Protein AF-A0A2M7A6M1-F1 (afdb_monomer_lite)

Structure (mmCIF, N/CA/C/O backbone):
data_AF-A0A2M7A6M1-F1
#
_entry.id   AF-A0A2M7A6M1-F1
#
loop_
_atom_site.group_PDB
_atom_site.id
_atom_site.type_symbol
_atom_site.label_atom_id
_atom_site.label_alt_id
_atom_site.label_comp_id
_atom_site.label_asym_id
_atom_site.label_entity_id
_atom_site.label_seq_id
_atom_site.pdbx_PDB_ins_code
_atom_site.Cartn_x
_atom_site.Cartn_y
_atom_site.Cartn_z
_atom_site.occupancy
_atom_site.B_iso_or_equiv
_atom_site.auth_seq_id
_atom_site.auth_comp_id
_atom_site.auth_asym_id
_atom_site.auth_atom_id
_atom_site.pdbx_PDB_model_num
ATOM 1 N N . MET A 1 1 ? -4.050 -12.500 10.729 1.00 49.84 1 MET A N 1
ATOM 2 C CA . MET A 1 1 ? -4.199 -11.806 9.437 1.00 49.84 1 MET A CA 1
ATOM 3 C C . MET A 1 1 ? -4.425 -10.357 9.786 1.00 49.84 1 MET A C 1
ATOM 5 O O . MET A 1 1 ? -5.387 -10.079 10.492 1.00 49.84 1 MET A O 1
ATOM 9 N N . ASP A 1 2 ? -3.481 -9.493 9.441 1.00 70.25 2 ASP A N 1
ATOM 10 C CA . ASP A 1 2 ? -3.427 -8.132 9.974 1.00 70.25 2 ASP A CA 1
ATOM 11 C C . ASP A 1 2 ? -4.261 -7.139 9.146 1.00 70.25 2 ASP A C 1
ATOM 13 O O . ASP A 1 2 ? -4.630 -6.072 9.638 1.00 70.25 2 ASP A O 1
ATOM 17 N N . GLU A 1 3 ? -4.631 -7.511 7.925 1.00 86.25 3 GLU A N 1
ATOM 18 C CA . GLU A 1 3 ? -5.393 -6.706 6.976 1.00 86.25 3 GLU A CA 1
ATOM 19 C C . GLU A 1 3 ? -6.426 -7.580 6.249 1.00 86.25 3 GLU A C 1
ATOM 21 O O . GLU A 1 3 ? -6.263 -8.797 6.132 1.00 86.25 3 GLU A O 1
ATOM 26 N N . VAL A 1 4 ? -7.491 -6.962 5.741 1.00 90.69 4 VAL A N 1
ATOM 27 C CA . VAL A 1 4 ? -8.482 -7.603 4.864 1.00 90.69 4 VAL A CA 1
ATOM 28 C C . VAL A 1 4 ? -8.581 -6.813 3.564 1.00 90.69 4 VAL A C 1
ATOM 30 O O . VAL A 1 4 ? -8.324 -5.613 3.554 1.00 90.69 4 VAL A O 1
ATOM 33 N N . SER A 1 5 ? -8.938 -7.481 2.467 1.00 88.06 5 SER A N 1
ATOM 34 C CA . SER A 1 5 ? -9.039 -6.823 1.161 1.00 88.06 5 SER A CA 1
ATOM 35 C C . SER A 1 5 ? -10.196 -5.828 1.119 1.00 88.06 5 SER A C 1
ATOM 37 O O . SER A 1 5 ? -11.328 -6.194 1.444 1.00 88.06 5 SER A O 1
ATOM 39 N N . GLY A 1 6 ? -9.928 -4.631 0.590 1.00 88.56 6 GLY A N 1
ATOM 40 C CA . GLY A 1 6 ? -10.932 -3.602 0.297 1.00 88.56 6 GLY A CA 1
ATOM 41 C C . GLY A 1 6 ? -12.058 -4.036 -0.649 1.00 88.56 6 GLY A C 1
ATOM 42 O O . GLY A 1 6 ? -13.114 -3.410 -0.660 1.00 88.56 6 GLY A O 1
ATOM 43 N N . ALA A 1 7 ? -11.885 -5.128 -1.403 1.00 90.12 7 ALA A N 1
ATOM 44 C CA . ALA A 1 7 ? -12.879 -5.607 -2.367 1.00 90.12 7 ALA A CA 1
ATOM 45 C C . ALA A 1 7 ? -14.218 -6.014 -1.722 1.00 90.12 7 ALA A C 1
ATOM 47 O O . ALA A 1 7 ? -15.259 -5.962 -2.375 1.00 90.12 7 ALA A O 1
ATOM 48 N N . ALA A 1 8 ? -14.200 -6.436 -0.453 1.00 92.25 8 ALA A N 1
ATOM 49 C CA . ALA A 1 8 ? -15.400 -6.785 0.299 1.00 92.25 8 ALA A CA 1
ATOM 50 C C . ALA A 1 8 ? -15.170 -6.569 1.800 1.00 92.25 8 ALA A C 1
ATOM 52 O O . ALA A 1 8 ? -14.722 -7.468 2.513 1.00 92.25 8 ALA A O 1
ATOM 53 N N . MET A 1 9 ? -15.500 -5.371 2.285 1.00 93.31 9 MET A N 1
ATOM 54 C CA . MET A 1 9 ? -15.388 -5.001 3.696 1.00 93.31 9 MET A CA 1
ATOM 55 C C . MET A 1 9 ? -16.718 -4.490 4.237 1.00 93.31 9 MET A C 1
ATOM 57 O O . MET A 1 9 ? -17.439 -3.755 3.566 1.00 93.31 9 MET A O 1
ATOM 61 N N . LEU A 1 10 ? -17.010 -4.842 5.488 1.00 94.25 10 LEU A N 1
ATOM 62 C CA . LEU A 1 10 ? -18.075 -4.228 6.270 1.00 94.25 10 LEU A CA 1
ATOM 63 C C . LEU A 1 10 ? -17.443 -3.505 7.456 1.00 94.25 10 LEU A C 1
ATOM 65 O O . LEU A 1 10 ? -16.684 -4.105 8.217 1.00 94.25 10 LEU A O 1
ATOM 69 N N . VAL A 1 11 ? -17.766 -2.224 7.616 1.00 94.88 11 VAL A N 1
ATOM 70 C CA . VAL A 1 11 ? -17.191 -1.363 8.655 1.00 94.88 11 VAL A CA 1
ATOM 71 C C . VAL A 1 11 ? -18.321 -0.719 9.452 1.00 94.88 11 VAL A C 1
ATOM 73 O O . VAL A 1 11 ? -19.314 -0.267 8.881 1.00 94.88 11 VAL A O 1
ATOM 76 N N . ARG A 1 12 ? -18.197 -0.703 10.785 1.00 96.00 12 ARG A N 1
ATOM 77 C CA . ARG A 1 12 ? -19.168 -0.032 11.665 1.00 96.00 12 ARG A CA 1
ATOM 78 C C . ARG A 1 12 ? -19.145 1.473 11.409 1.00 96.00 12 ARG A C 1
ATOM 80 O O . ARG A 1 12 ? -18.076 2.035 11.171 1.00 96.00 12 ARG A O 1
ATOM 87 N N . ARG A 1 13 ? -20.305 2.123 11.544 1.00 96.31 13 ARG A N 1
ATOM 88 C CA . ARG A 1 13 ? -20.437 3.579 11.396 1.00 96.31 13 ARG A CA 1
ATOM 89 C C . ARG A 1 13 ? -19.430 4.337 12.263 1.00 96.31 13 ARG A C 1
ATOM 91 O O . ARG A 1 13 ? -18.572 5.031 11.735 1.00 96.31 13 ARG A O 1
ATOM 98 N N . ASP A 1 14 ? -19.448 4.073 13.565 1.00 97.81 14 ASP A N 1
ATOM 99 C CA . ASP A 1 14 ? -18.563 4.737 14.527 1.00 97.81 14 ASP A CA 1
ATOM 100 C C . ASP A 1 14 ? -17.074 4.556 14.184 1.00 97.81 14 ASP A C 1
ATOM 102 O O . ASP A 1 14 ? -16.259 5.438 14.433 1.00 97.81 14 ASP A O 1
ATOM 106 N N . THR A 1 15 ? -16.704 3.414 13.588 1.00 96.88 15 THR A N 1
ATOM 107 C CA . THR A 1 15 ? -15.323 3.161 13.164 1.00 96.88 15 THR A CA 1
ATOM 108 C C . THR A 1 15 ? -14.927 4.077 12.009 1.00 96.88 15 THR A C 1
ATOM 110 O O . THR A 1 15 ? -13.841 4.652 12.057 1.00 96.88 15 THR A O 1
ATOM 113 N N . PHE A 1 16 ? -15.780 4.252 10.989 1.00 93.44 16 PHE A N 1
ATOM 114 C CA . PHE A 1 16 ? -15.462 5.174 9.892 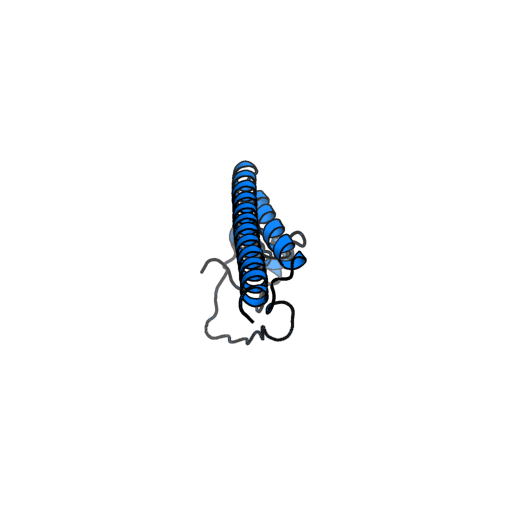1.00 93.44 16 PHE A CA 1
ATOM 115 C C . PHE A 1 16 ? -15.483 6.634 10.359 1.00 93.44 16 PHE A C 1
ATOM 117 O O . PHE A 1 16 ? -14.645 7.414 9.916 1.00 93.44 16 PHE A O 1
ATOM 124 N N . GLU A 1 17 ? -16.404 7.003 11.256 1.00 96.94 17 GLU A N 1
ATOM 125 C CA . GLU A 1 17 ? -16.512 8.372 11.781 1.00 96.94 17 GLU A CA 1
ATOM 126 C C . GLU A 1 17 ? -15.279 8.744 12.615 1.00 96.94 17 GLU A C 1
ATOM 128 O O . GLU A 1 17 ? -14.793 9.869 12.530 1.00 96.94 17 GLU A O 1
ATOM 133 N N . GLN A 1 18 ? -14.716 7.786 13.358 1.00 97.81 18 GLN A N 1
ATOM 134 C CA . GLN A 1 18 ? -13.500 7.994 14.142 1.00 97.81 18 GLN A CA 1
ATOM 135 C C . GLN A 1 18 ? -12.218 7.988 13.293 1.00 97.81 18 GLN A C 1
ATOM 137 O O . GLN A 1 18 ? -11.308 8.777 13.538 1.00 97.81 18 GLN A O 1
ATOM 142 N N . VAL A 1 19 ? -12.097 7.057 12.342 1.00 97.19 19 VAL A N 1
ATOM 143 C CA . VAL A 1 19 ? -10.837 6.799 11.617 1.00 97.19 19 VAL A CA 1
ATOM 144 C C . VAL A 1 19 ? -10.719 7.627 10.331 1.00 97.19 19 VAL A C 1
ATOM 146 O O . VAL A 1 19 ? -9.611 7.834 9.824 1.00 97.19 19 VAL A O 1
ATOM 149 N N . GLY A 1 20 ? -11.847 8.104 9.804 1.00 96.31 20 GLY A N 1
ATOM 150 C CA . GLY A 1 20 ? -11.952 8.752 8.502 1.00 96.31 20 GLY A CA 1
ATOM 151 C C . GLY A 1 20 ? -11.998 7.754 7.342 1.00 96.31 20 GLY A C 1
ATOM 152 O O . GLY A 1 20 ? -11.919 6.538 7.527 1.00 96.31 20 GLY A O 1
ATOM 153 N N . LEU A 1 21 ? -12.114 8.286 6.125 1.00 94.56 21 LEU A N 1
ATOM 154 C CA . LEU A 1 21 ? -12.194 7.513 4.882 1.00 94.56 21 LEU A CA 1
ATOM 155 C C . LEU A 1 21 ? -10.839 6.906 4.473 1.00 94.56 21 LEU A C 1
ATOM 157 O O . LEU A 1 21 ? -9.817 7.083 5.149 1.00 94.56 21 LEU A O 1
ATOM 161 N N . LEU A 1 22 ? -10.844 6.174 3.356 1.00 95.12 22 LEU A N 1
ATOM 162 C CA . LEU A 1 22 ? -9.634 5.766 2.641 1.00 95.12 22 LEU A CA 1
ATOM 163 C C . LEU A 1 22 ? -8.827 7.004 2.230 1.00 95.12 22 LEU A C 1
ATOM 165 O O . LEU A 1 22 ? -9.381 8.072 1.982 1.00 95.12 22 LEU A O 1
ATOM 169 N N . ASP A 1 23 ? -7.508 6.861 2.201 1.00 95.69 23 ASP A N 1
ATOM 170 C CA . ASP A 1 23 ? -6.604 7.949 1.841 1.00 95.69 23 ASP A CA 1
ATOM 171 C C . ASP A 1 23 ? -6.406 7.973 0.319 1.00 95.69 23 ASP A C 1
ATOM 173 O O . ASP A 1 23 ? -5.787 7.076 -0.251 1.00 95.69 23 ASP A O 1
ATOM 177 N N . GLU A 1 24 ? -6.936 9.012 -0.329 1.00 94.38 24 GLU A N 1
ATOM 178 C CA . GLU A 1 24 ? -6.893 9.215 -1.785 1.00 94.38 24 GLU A CA 1
ATOM 179 C C . GLU A 1 24 ? -5.469 9.426 -2.337 1.00 94.38 24 GLU A C 1
ATOM 181 O O . GLU A 1 24 ? -5.254 9.414 -3.550 1.00 94.38 24 GLU A O 1
ATOM 186 N N . GLY A 1 25 ? -4.466 9.595 -1.467 1.00 92.44 25 GLY A N 1
ATOM 187 C CA . GLY A 1 25 ? -3.056 9.589 -1.855 1.00 92.44 25 GLY A CA 1
ATOM 188 C C . GLY 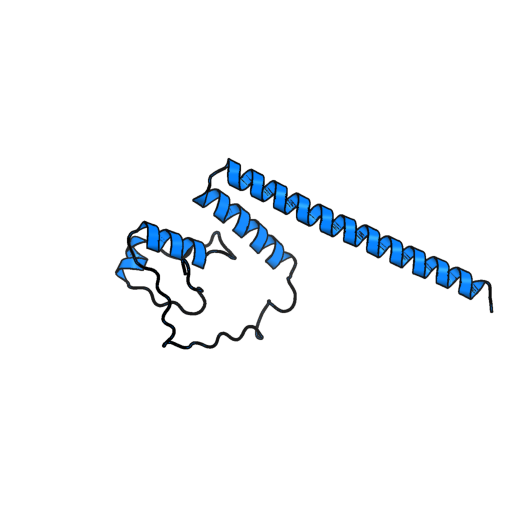A 1 25 ? -2.564 8.227 -2.363 1.00 92.44 25 GLY A C 1
ATOM 189 O O . GLY A 1 25 ? -1.496 8.159 -2.985 1.00 92.44 25 GLY A O 1
ATOM 190 N N . PHE A 1 26 ? -3.328 7.160 -2.117 1.00 93.00 26 PHE A N 1
ATOM 191 C CA . PHE A 1 26 ? -3.051 5.799 -2.556 1.00 93.00 26 PHE A CA 1
ATOM 192 C C . PHE A 1 26 ? -3.861 5.416 -3.796 1.00 93.00 26 PHE A C 1
ATOM 194 O O . PHE A 1 26 ? -5.058 5.657 -3.891 1.00 93.00 26 PHE A O 1
ATOM 201 N N . PHE A 1 27 ? -3.183 4.756 -4.733 1.00 88.19 27 PHE A N 1
ATOM 202 C CA . PHE A 1 27 ? -3.824 3.977 -5.799 1.00 88.19 27 PHE A CA 1
ATOM 203 C C . PHE A 1 27 ? -3.730 2.462 -5.528 1.00 88.19 27 PHE A C 1
ATOM 205 O O . PHE A 1 27 ? -4.447 1.667 -6.122 1.00 88.19 27 PHE A O 1
ATOM 212 N N . TYR A 1 28 ? -2.793 2.083 -4.659 1.00 87.56 28 TYR A N 1
ATOM 213 C CA . TYR A 1 28 ? -2.629 0.772 -4.040 1.00 87.56 28 TYR A CA 1
ATOM 214 C C . TYR A 1 28 ? -2.287 1.016 -2.565 1.00 87.56 28 TYR A C 1
ATOM 216 O O . TYR A 1 28 ? -1.719 2.062 -2.270 1.00 87.56 28 TYR A O 1
ATOM 224 N N . TRP A 1 29 ? -2.489 0.050 -1.665 1.00 93.75 29 TRP A N 1
ATOM 225 C CA . TRP A 1 29 ? -2.224 0.160 -0.212 1.00 93.75 29 TRP A CA 1
ATOM 226 C C . TRP A 1 29 ? -3.254 0.947 0.606 1.00 93.75 29 TRP A C 1
ATOM 228 O O . TRP A 1 29 ? -3.091 1.060 1.821 1.00 93.75 29 TRP A O 1
ATOM 238 N N . GLU A 1 30 ? -4.309 1.470 -0.009 1.00 94.81 30 GLU A N 1
ATOM 239 C CA . GLU A 1 30 ? -5.357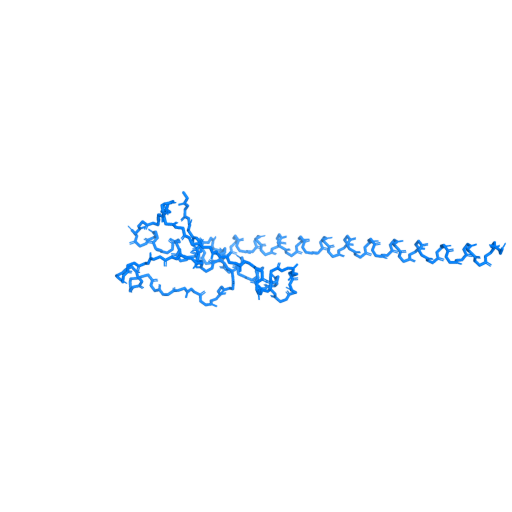 2.223 0.677 1.00 94.81 30 GLU A CA 1
ATOM 240 C C . GLU A 1 30 ? -6.069 1.386 1.748 1.00 94.81 30 GLU A C 1
ATOM 242 O O . GLU A 1 30 ? -6.300 1.867 2.857 1.00 94.81 30 GLU A O 1
ATOM 247 N N . ASP A 1 31 ? -6.354 0.115 1.457 1.00 94.19 31 ASP A N 1
ATOM 248 C CA . ASP A 1 31 ? -7.014 -0.816 2.372 1.00 94.19 31 ASP A CA 1
ATOM 249 C C . ASP A 1 31 ? -6.085 -1.266 3.510 1.00 94.19 31 ASP A C 1
ATOM 251 O O . ASP A 1 31 ? -6.509 -1.336 4.666 1.00 94.19 31 ASP A O 1
ATOM 255 N N . ILE A 1 32 ? -4.800 -1.476 3.215 1.00 94.94 32 ILE A N 1
ATOM 256 C CA . ILE A 1 32 ? -3.749 -1.759 4.203 1.00 94.94 32 ILE A CA 1
ATOM 257 C C . ILE A 1 32 ? -3.560 -0.565 5.152 1.00 94.94 32 ILE A C 1
ATOM 259 O O . ILE A 1 32 ? -3.557 -0.740 6.375 1.00 94.94 32 ILE A O 1
ATOM 263 N N . ASP A 1 33 ? -3.437 0.655 4.615 1.00 96.44 33 ASP A N 1
ATOM 264 C CA . ASP A 1 33 ? -3.368 1.893 5.402 1.00 96.44 33 ASP A CA 1
ATOM 265 C C . ASP A 1 33 ? -4.590 2.038 6.309 1.00 96.44 33 ASP A C 1
ATOM 267 O O . ASP A 1 33 ? -4.455 2.340 7.499 1.00 96.44 33 ASP A O 1
ATOM 271 N N . TRP A 1 34 ? -5.779 1.783 5.767 1.00 95.88 34 TRP A N 1
ATOM 272 C CA . TRP A 1 34 ? -7.017 1.928 6.516 1.00 95.88 34 TRP A CA 1
ATOM 273 C C . TRP A 1 34 ? -7.146 0.880 7.616 1.00 95.88 34 TRP A C 1
ATOM 275 O O . TRP A 1 34 ? -7.408 1.243 8.760 1.00 95.88 34 TRP A O 1
ATOM 285 N N . CYS A 1 35 ? -6.843 -0.393 7.335 1.00 96.00 35 CYS A N 1
ATOM 286 C CA . CYS A 1 35 ? -6.785 -1.444 8.353 1.00 96.00 35 CYS A CA 1
ATOM 287 C C . CYS A 1 35 ? -5.792 -1.090 9.469 1.00 96.00 35 CYS A C 1
ATOM 289 O O . CYS A 1 35 ? -6.088 -1.284 10.650 1.00 96.00 35 CYS A O 1
ATOM 291 N N . LYS A 1 36 ? -4.628 -0.525 9.126 1.00 96.12 36 LYS A N 1
ATOM 292 C CA . LYS A 1 36 ? -3.645 -0.061 10.112 1.00 96.12 36 LYS A CA 1
ATOM 293 C C . LYS A 1 36 ? -4.191 1.074 10.980 1.00 96.12 36 LYS A C 1
ATOM 295 O O . LYS A 1 36 ? -4.044 1.005 12.200 1.00 96.12 36 LYS A O 1
ATOM 300 N N . ARG A 1 37 ? -4.853 2.075 10.389 1.00 96.62 37 ARG A N 1
ATOM 301 C CA . ARG A 1 37 ? -5.488 3.174 11.140 1.00 96.62 37 ARG A CA 1
ATOM 302 C C . ARG A 1 37 ? -6.644 2.694 12.023 1.00 96.62 37 ARG A C 1
ATOM 304 O O . ARG A 1 37 ? -6.726 3.107 13.175 1.00 96.62 37 ARG A O 1
ATOM 311 N N . ILE A 1 38 ? -7.479 1.777 11.531 1.00 96.94 38 ILE A N 1
ATOM 312 C CA . ILE A 1 38 ? -8.572 1.149 12.290 1.00 96.94 38 ILE A CA 1
ATOM 313 C C . ILE A 1 38 ? -8.022 0.447 13.538 1.00 96.94 38 ILE A C 1
ATOM 315 O O . ILE A 1 38 ? -8.507 0.685 14.644 1.00 96.94 38 ILE A O 1
ATOM 319 N N . LYS A 1 39 ? -6.960 -0.354 13.381 1.00 95.75 39 LYS A N 1
ATOM 320 C CA . LYS A 1 39 ? -6.280 -1.016 14.507 1.00 95.75 39 LYS A CA 1
ATOM 321 C C . LYS A 1 39 ? -5.665 -0.017 15.484 1.00 95.75 39 LYS A C 1
ATOM 323 O O . LYS A 1 39 ? -5.809 -0.182 16.692 1.00 95.75 39 LYS A O 1
ATOM 328 N N . ALA A 1 40 ? -5.010 1.030 14.980 1.00 96.12 40 ALA A N 1
ATOM 329 C CA . ALA A 1 40 ? -4.413 2.073 15.815 1.00 96.12 40 ALA A CA 1
ATOM 330 C C . ALA A 1 40 ? -5.457 2.836 16.653 1.00 96.12 40 ALA A C 1
ATOM 332 O O . ALA A 1 40 ? -5.145 3.291 17.748 1.00 96.12 40 ALA A O 1
ATOM 333 N N . ALA A 1 41 ? -6.702 2.921 16.174 1.00 97.06 41 ALA A N 1
ATOM 334 C CA . ALA A 1 41 ? -7.836 3.484 16.905 1.00 97.06 41 ALA A CA 1
ATOM 335 C C . ALA A 1 41 ? -8.486 2.508 17.914 1.00 97.06 41 ALA A C 1
ATOM 337 O O . ALA A 1 41 ? -9.492 2.851 18.532 1.00 97.06 41 ALA A O 1
ATOM 338 N N . GLY A 1 42 ? -7.931 1.301 18.093 1.00 97.00 42 GLY A N 1
ATOM 339 C CA . GLY A 1 42 ? -8.395 0.303 19.063 1.00 97.00 42 GLY A CA 1
ATOM 340 C C . GLY A 1 42 ? -9.449 -0.676 18.535 1.00 97.00 42 GLY A C 1
ATOM 341 O O . GLY A 1 42 ? -9.914 -1.540 19.282 1.00 97.00 42 GLY A O 1
ATOM 342 N N . TRP A 1 43 ? -9.823 -0.588 17.256 1.00 96.75 43 TRP A N 1
ATOM 343 C CA . TRP A 1 43 ? -10.777 -1.511 16.641 1.00 96.75 43 TRP A CA 1
ATOM 344 C C . TRP A 1 43 ? -10.105 -2.801 16.171 1.00 96.75 43 TRP A C 1
ATOM 346 O O . TRP A 1 43 ? -8.924 -2.841 15.827 1.00 96.75 43 TRP A O 1
ATOM 356 N N . LYS A 1 44 ? -10.891 -3.877 16.098 1.00 95.31 44 LYS A N 1
ATOM 357 C CA . LYS A 1 44 ? -10.439 -5.158 15.548 1.00 95.31 44 LYS A CA 1
ATOM 358 C C . LYS A 1 44 ? -10.734 -5.228 14.053 1.00 95.31 44 LYS A C 1
ATOM 360 O O . LYS A 1 44 ? -11.840 -4.912 13.625 1.00 95.31 44 LYS A O 1
ATOM 365 N N . VAL A 1 45 ? -9.767 -5.727 13.290 1.00 95.31 45 VAL A N 1
ATOM 366 C CA . VAL A 1 45 ? -9.941 -6.137 11.891 1.00 95.31 45 VAL A CA 1
ATOM 367 C C . VAL A 1 45 ? -9.985 -7.662 11.869 1.00 95.31 45 VAL A C 1
ATOM 369 O O . VAL A 1 45 ? -9.084 -8.309 12.401 1.00 95.31 45 VAL A O 1
ATOM 372 N N . VAL A 1 46 ? -11.054 -8.242 11.321 1.00 94.44 46 VAL A N 1
ATOM 373 C CA . VAL A 1 46 ? -11.291 -9.694 11.353 1.00 94.44 46 VAL A CA 1
ATOM 374 C C . VAL A 1 46 ? -11.684 -10.226 9.981 1.00 94.44 46 VAL A C 1
ATOM 376 O O . VAL A 1 46 ? -12.448 -9.599 9.252 1.00 94.44 46 VAL A O 1
ATOM 379 N N . TYR A 1 47 ? -11.187 -11.417 9.653 1.00 93.31 47 TYR A N 1
ATOM 380 C CA . TYR A 1 47 ? -11.593 -12.169 8.471 1.00 93.31 47 TYR A CA 1
ATOM 381 C C . TYR A 1 47 ? -12.726 -13.139 8.829 1.00 93.31 47 TYR A C 1
ATOM 383 O O . TYR A 1 47 ? -12.601 -13.909 9.784 1.00 93.31 47 TYR A O 1
ATOM 391 N N . LEU A 1 48 ? -13.824 -13.116 8.066 1.00 93.44 48 LEU A N 1
ATOM 392 C CA . LEU A 1 48 ? -14.984 -13.982 8.283 1.00 93.44 48 LEU A CA 1
ATOM 393 C C . LEU A 1 48 ? -15.070 -15.065 7.189 1.00 93.44 48 LEU A C 1
ATOM 395 O O . LEU A 1 48 ? -15.695 -14.828 6.158 1.00 93.44 48 LEU A O 1
ATOM 399 N N . PRO A 1 49 ? -14.533 -16.282 7.408 1.00 91.75 49 PRO A N 1
ATOM 400 C CA . PRO A 1 49 ? -14.462 -17.325 6.372 1.00 91.75 49 PRO A CA 1
ATOM 401 C C . PRO A 1 49 ? -15.831 -17.861 5.923 1.00 91.75 49 PRO A C 1
ATOM 403 O O . PRO A 1 49 ? -15.946 -18.504 4.881 1.00 91.75 49 PRO A O 1
ATOM 406 N N . ARG A 1 50 ? -16.883 -17.631 6.721 1.00 95.31 50 ARG A N 1
ATOM 407 C CA . ARG A 1 50 ? -18.258 -18.052 6.406 1.00 95.31 50 ARG A CA 1
ATOM 408 C C . ARG A 1 50 ? -18.936 -17.136 5.385 1.00 95.31 50 ARG A C 1
ATOM 410 O O . ARG A 1 50 ? -19.861 -17.585 4.716 1.00 95.31 50 ARG A O 1
ATOM 417 N N . ALA A 1 51 ? -18.495 -15.884 5.270 1.00 93.06 51 ALA A N 1
ATOM 418 C CA . ALA A 1 51 ? -18.984 -14.954 4.262 1.00 93.06 51 ALA A CA 1
ATOM 419 C C . ALA A 1 51 ? -18.156 -15.127 2.983 1.00 93.06 51 ALA A C 1
ATOM 421 O O . ALA A 1 51 ? -16.929 -15.058 3.017 1.00 93.06 51 ALA A O 1
ATOM 422 N N . LYS A 1 52 ? -18.827 -15.373 1.856 1.00 92.88 52 LYS A N 1
ATOM 423 C CA . LYS A 1 52 ? -18.177 -15.584 0.559 1.00 92.88 52 LYS A CA 1
ATOM 424 C C . LYS A 1 52 ? -18.623 -14.504 -0.415 1.00 92.88 52 LYS A C 1
ATOM 426 O O . LYS A 1 52 ? -19.816 -14.337 -0.641 1.00 92.88 52 LYS A O 1
ATOM 431 N N . VAL A 1 53 ? -17.653 -13.812 -0.999 1.00 92.12 53 VAL A N 1
ATOM 432 C CA . VAL A 1 53 ? -17.846 -12.834 -2.073 1.00 92.12 53 VAL A CA 1
ATOM 433 C C . VAL A 1 53 ? -16.898 -13.210 -3.204 1.00 92.12 53 VAL A C 1
ATOM 435 O O . VAL A 1 53 ? -15.737 -13.531 -2.953 1.00 92.12 53 VAL A O 1
ATOM 438 N N . VAL A 1 54 ? -17.395 -13.211 -4.440 1.00 90.94 54 VAL A N 1
ATOM 439 C CA . VAL A 1 54 ? -16.584 -13.494 -5.630 1.00 90.94 54 VAL A CA 1
ATOM 440 C C . VAL A 1 54 ? -16.197 -12.169 -6.275 1.00 90.94 54 VAL A C 1
ATOM 442 O O . VAL A 1 54 ? -17.058 -11.426 -6.736 1.00 90.94 54 VAL A O 1
ATOM 445 N N . HIS A 1 55 ? -14.897 -11.882 -6.309 1.00 86.25 55 HIS A N 1
ATOM 446 C CA . HIS A 1 55 ? -14.345 -10.735 -7.023 1.00 86.25 55 HIS A CA 1
ATOM 447 C C . HIS A 1 55 ? -13.801 -11.197 -8.381 1.00 86.25 55 HIS A C 1
ATOM 449 O O . HIS A 1 55 ? -12.846 -11.970 -8.458 1.00 86.25 55 HIS A O 1
ATOM 455 N N . HIS A 1 56 ? -14.428 -10.750 -9.470 1.00 83.50 56 HIS A N 1
ATOM 456 C CA . HIS A 1 56 ? -14.005 -11.098 -10.825 1.00 83.50 56 HIS A CA 1
ATOM 457 C C . HIS A 1 56 ? -12.874 -10.177 -11.297 1.00 83.50 56 HIS A C 1
ATOM 459 O O . HIS A 1 56 ? -13.106 -9.034 -11.674 1.00 83.50 56 HIS A O 1
ATOM 465 N N . HIS A 1 57 ? -11.651 -10.703 -11.363 1.00 68.62 57 HIS A N 1
ATOM 466 C CA . HIS A 1 57 ? -10.475 -9.954 -11.826 1.00 68.62 57 HIS A CA 1
ATOM 467 C C . HIS A 1 57 ? -10.421 -9.715 -13.351 1.00 68.62 57 HIS A C 1
ATOM 469 O O . HIS A 1 57 ? -9.560 -8.973 -13.818 1.00 68.62 57 HIS A O 1
ATOM 475 N N . PHE A 1 58 ? -11.319 -10.333 -14.129 1.00 53.16 58 PHE A N 1
ATOM 476 C CA . PHE A 1 58 ? -11.239 -10.424 -15.596 1.00 53.16 58 PHE A CA 1
ATOM 477 C C . PHE A 1 58 ? -11.849 -9.236 -16.367 1.00 53.16 58 PHE A C 1
ATOM 479 O O . PHE A 1 58 ? -11.768 -9.207 -17.590 1.00 53.16 58 PHE A O 1
ATOM 486 N N . GLY A 1 59 ? -12.445 -8.253 -15.682 1.00 53.12 59 GLY A N 1
ATOM 487 C CA . GLY A 1 59 ? -13.168 -7.145 -16.325 1.00 53.12 59 GLY A CA 1
ATOM 488 C C . GLY A 1 59 ? -12.388 -5.839 -16.524 1.00 53.12 59 GLY A C 1
ATOM 489 O O . GLY A 1 59 ? -12.873 -4.957 -17.226 1.00 53.12 59 GLY A O 1
ATOM 490 N N . GLY A 1 60 ? -11.197 -5.671 -15.938 1.00 58.31 60 GLY A N 1
ATOM 491 C CA . GLY A 1 60 ? -10.492 -4.390 -16.034 1.00 58.31 60 GLY A CA 1
ATOM 492 C C . GLY A 1 60 ? -9.076 -4.380 -15.459 1.00 58.31 60 GLY A C 1
ATOM 493 O O . GLY A 1 60 ? -8.856 -4.665 -14.290 1.00 58.31 60 GLY A O 1
ATOM 494 N N . SER A 1 61 ? -8.119 -3.972 -16.296 1.00 55.81 61 SER A N 1
ATOM 495 C CA . SER A 1 61 ? -6.783 -3.455 -15.941 1.00 55.81 61 SER A CA 1
ATOM 496 C C . SER A 1 61 ? -5.708 -4.393 -15.352 1.00 55.81 61 SER A C 1
ATOM 498 O O . SER A 1 61 ? -4.595 -3.915 -15.136 1.00 55.81 61 SER A O 1
ATOM 500 N N . SER A 1 62 ? -5.958 -5.682 -15.114 1.00 55.00 62 SER A N 1
ATOM 501 C CA . SER A 1 62 ? -5.000 -6.581 -14.428 1.00 55.00 62 SER A CA 1
ATOM 502 C C . SER A 1 62 ? -4.174 -7.504 -15.343 1.00 55.00 62 SER A C 1
ATOM 504 O O . SER A 1 62 ? -3.151 -8.021 -14.903 1.00 55.00 62 SER A O 1
ATOM 506 N N . GLY A 1 63 ? -4.585 -7.714 -16.601 1.00 53.53 63 GLY A N 1
ATOM 507 C CA . GLY A 1 63 ? -3.909 -8.647 -17.523 1.00 53.53 63 GLY A CA 1
ATOM 508 C C . GLY A 1 63 ? -2.562 -8.149 -18.061 1.00 53.53 63 GLY A C 1
ATOM 509 O O . GLY A 1 63 ? -1.666 -8.945 -18.319 1.00 53.53 63 GLY A O 1
ATOM 510 N N . GLU A 1 64 ? -2.396 -6.830 -18.158 1.00 58.78 64 GLU A N 1
ATOM 511 C CA . GLU A 1 64 ? -1.123 -6.172 -18.449 1.00 58.78 64 GLU A CA 1
ATOM 512 C C . GLU A 1 64 ? -0.908 -5.062 -17.426 1.00 58.78 64 GLU A C 1
ATOM 514 O O . GLU A 1 64 ? -1.753 -4.176 -17.262 1.00 58.78 64 GLU A O 1
ATOM 519 N N . VAL A 1 65 ? 0.242 -5.083 -16.749 1.00 63.84 65 VAL A N 1
ATOM 520 C CA . VAL A 1 65 ? 0.652 -3.966 -15.900 1.00 63.84 65 VAL A CA 1
ATOM 521 C C . VAL A 1 65 ? 0.930 -2.773 -16.811 1.00 63.84 65 VAL A C 1
ATOM 523 O O . VAL A 1 65 ? 1.998 -2.652 -17.410 1.00 63.84 65 VAL A O 1
ATOM 526 N N . ARG A 1 66 ? -0.049 -1.876 -16.930 1.00 78.81 66 ARG A N 1
ATOM 527 C CA . ARG A 1 66 ? 0.120 -0.631 -17.679 1.00 78.81 66 ARG A CA 1
ATOM 528 C C . ARG A 1 66 ? 1.196 0.224 -16.999 1.00 78.81 66 ARG A C 1
ATOM 530 O O . ARG A 1 66 ? 1.209 0.293 -15.766 1.00 78.81 66 ARG A O 1
ATOM 537 N N . PRO A 1 67 ? 2.046 0.945 -17.753 1.00 83.44 67 PRO A N 1
ATOM 538 C CA . PRO A 1 67 ? 3.102 1.778 -17.175 1.00 83.44 67 PRO A CA 1
ATOM 539 C C . PRO A 1 67 ? 2.596 2.747 -16.097 1.00 83.44 67 PRO A C 1
ATOM 541 O O . PRO A 1 67 ? 3.225 2.902 -15.055 1.00 83.44 67 PRO A O 1
ATOM 544 N N . LEU A 1 68 ? 1.418 3.345 -16.300 1.00 85.44 68 LEU A N 1
ATOM 545 C CA . LEU A 1 68 ? 0.802 4.249 -15.324 1.00 85.44 68 LEU A CA 1
ATOM 546 C C . LEU A 1 68 ? 0.408 3.535 -14.026 1.00 85.44 68 LEU A C 1
ATOM 548 O O . LEU A 1 68 ? 0.657 4.054 -12.942 1.00 85.44 68 LEU A O 1
ATOM 552 N N . THR A 1 69 ? -0.152 2.331 -14.128 1.00 86.50 69 THR A N 1
ATOM 553 C CA . THR A 1 69 ? -0.532 1.500 -12.982 1.00 86.50 69 THR A CA 1
ATOM 554 C C . THR A 1 69 ? 0.696 1.042 -12.192 1.00 86.50 69 THR A C 1
ATOM 556 O O . THR A 1 69 ? 0.680 1.062 -10.962 1.00 86.50 69 THR A O 1
ATOM 559 N N . HIS A 1 70 ? 1.788 0.699 -12.886 1.00 89.50 70 HIS A N 1
ATOM 560 C CA . HIS A 1 70 ? 3.078 0.390 -12.257 1.00 89.50 70 HIS A CA 1
ATOM 561 C C . HIS A 1 70 ? 3.618 1.584 -11.471 1.00 89.50 70 HIS A C 1
ATOM 563 O O . HIS A 1 70 ? 3.914 1.475 -10.283 1.00 89.50 70 HIS A O 1
ATOM 569 N N . LEU A 1 71 ? 3.684 2.757 -12.108 1.00 91.19 71 LEU A N 1
ATOM 570 C CA . LEU A 1 71 ? 4.152 3.987 -11.466 1.00 91.19 71 LEU A CA 1
ATOM 571 C C . LEU A 1 71 ? 3.279 4.372 -10.266 1.00 91.19 71 LEU A C 1
ATOM 573 O O . LEU A 1 71 ? 3.806 4.774 -9.228 1.00 91.19 71 LEU A O 1
ATOM 577 N N . ALA A 1 72 ? 1.960 4.208 -10.376 1.00 91.75 72 ALA A N 1
ATOM 578 C CA . ALA A 1 72 ? 1.028 4.440 -9.280 1.00 91.75 72 ALA A CA 1
ATOM 579 C C . ALA A 1 72 ? 1.278 3.484 -8.098 1.00 91.75 72 ALA A C 1
ATOM 581 O O . ALA A 1 72 ? 1.258 3.921 -6.945 1.00 91.75 72 ALA A O 1
ATOM 582 N N . SER A 1 73 ? 1.597 2.212 -8.364 1.00 91.81 73 SER A N 1
ATOM 583 C CA . SER A 1 73 ? 1.982 1.228 -7.340 1.00 91.81 73 SER A CA 1
ATOM 584 C C . SER A 1 73 ? 3.303 1.579 -6.650 1.00 91.81 73 SER A C 1
ATOM 586 O O . SER A 1 73 ? 3.390 1.561 -5.418 1.00 91.81 73 SER A O 1
ATOM 588 N N . LEU A 1 74 ? 4.321 1.995 -7.412 1.00 94.50 74 LEU A N 1
ATOM 589 C CA . LEU A 1 74 ? 5.599 2.454 -6.857 1.00 94.50 74 LEU A CA 1
ATOM 590 C C . LEU A 1 74 ? 5.421 3.705 -5.986 1.00 94.50 74 LEU A C 1
ATOM 592 O O . LEU A 1 74 ? 5.962 3.775 -4.878 1.00 94.50 74 LEU A O 1
ATOM 596 N N . ARG A 1 75 ? 4.632 4.681 -6.458 1.00 95.25 75 ARG A N 1
ATOM 597 C CA . ARG A 1 75 ? 4.307 5.901 -5.705 1.00 95.25 75 ARG A CA 1
ATOM 598 C C . ARG A 1 75 ? 3.579 5.569 -4.408 1.00 95.25 75 ARG A C 1
ATOM 600 O O . ARG A 1 75 ? 3.979 6.062 -3.356 1.00 95.25 75 ARG A O 1
ATOM 607 N N . SER A 1 76 ? 2.559 4.723 -4.489 1.00 95.81 76 SER A N 1
ATOM 608 C CA . SER A 1 76 ? 1.781 4.276 -3.335 1.00 95.81 76 SER A CA 1
ATOM 609 C C . SER A 1 76 ? 2.658 3.569 -2.302 1.00 95.81 76 SER A C 1
ATOM 611 O O . SER A 1 76 ? 2.619 3.904 -1.123 1.00 95.81 76 SER A O 1
ATOM 613 N N . THR A 1 77 ? 3.550 2.682 -2.752 1.00 96.00 77 THR A N 1
ATOM 614 C CA . THR A 1 77 ? 4.523 2.010 -1.880 1.00 96.00 77 THR A CA 1
ATOM 615 C C . THR A 1 77 ? 5.414 3.030 -1.163 1.00 96.00 77 THR A C 1
ATOM 617 O O . THR A 1 77 ? 5.513 3.018 0.062 1.00 96.00 77 THR A O 1
ATOM 620 N N . HIS A 1 78 ? 6.023 3.975 -1.889 1.00 97.06 78 HIS A N 1
ATOM 621 C CA . HIS A 1 78 ? 6.844 5.022 -1.266 1.00 97.06 78 HIS A CA 1
ATOM 622 C C . HIS A 1 78 ? 6.054 5.866 -0.255 1.00 97.06 78 HIS A C 1
ATOM 624 O O . HIS A 1 78 ? 6.563 6.171 0.826 1.00 97.06 78 HIS A O 1
ATOM 630 N N . TYR A 1 79 ? 4.821 6.244 -0.604 1.00 97.56 79 TYR A N 1
ATOM 631 C CA . TYR A 1 79 ? 3.950 7.045 0.248 1.00 97.56 79 TYR A CA 1
ATOM 632 C C . TYR A 1 79 ? 3.592 6.308 1.546 1.00 97.56 79 TYR A C 1
ATOM 634 O O . TYR A 1 79 ? 3.732 6.888 2.622 1.00 97.56 79 TYR A O 1
ATOM 642 N N . TYR A 1 80 ? 3.268 5.012 1.475 1.00 97.25 80 TYR A N 1
ATOM 643 C CA . TYR A 1 80 ? 2.973 4.183 2.649 1.00 97.25 80 TYR A CA 1
ATOM 644 C C . TYR A 1 80 ? 4.146 4.157 3.635 1.00 97.25 80 TYR A C 1
ATOM 646 O O . TYR A 1 80 ? 3.988 4.464 4.820 1.00 97.25 80 TYR A O 1
ATOM 654 N N . PHE A 1 81 ? 5.353 3.858 3.143 1.00 97.31 81 PHE A N 1
ATOM 655 C CA . PHE A 1 81 ? 6.543 3.821 3.993 1.00 97.31 81 PHE A CA 1
ATOM 656 C C . PHE A 1 81 ? 6.902 5.199 4.552 1.00 97.31 81 PHE A C 1
ATOM 658 O O . PHE A 1 81 ? 7.328 5.295 5.701 1.00 97.31 81 PHE A O 1
ATOM 665 N N . ARG A 1 82 ? 6.676 6.279 3.793 1.00 97.31 82 ARG A N 1
ATOM 666 C CA . ARG A 1 82 ? 6.847 7.648 4.299 1.00 97.31 82 ARG A CA 1
ATOM 667 C C . ARG A 1 82 ? 5.885 7.949 5.443 1.00 97.31 82 ARG A C 1
ATOM 669 O O . ARG A 1 82 ? 6.329 8.476 6.460 1.00 97.31 82 ARG A O 1
ATOM 676 N N . LYS A 1 83 ? 4.606 7.611 5.271 1.00 96.88 83 LYS A N 1
ATOM 677 C 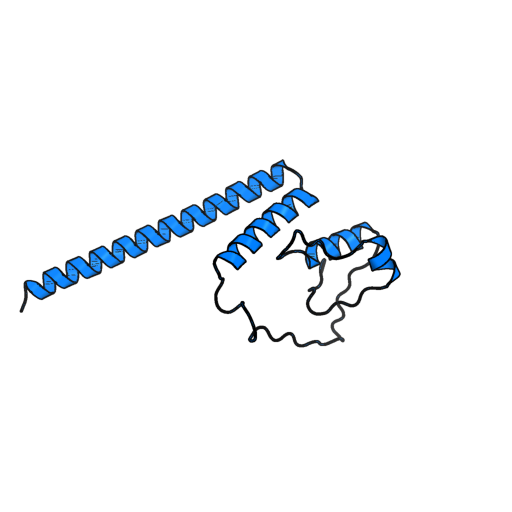CA . LYS A 1 83 ? 3.526 7.880 6.226 1.00 96.88 83 LYS A CA 1
ATOM 678 C C . LYS A 1 83 ? 3.706 7.110 7.536 1.00 96.88 83 LYS A C 1
ATOM 680 O O . LYS A 1 83 ? 3.508 7.679 8.601 1.00 96.88 83 LYS A O 1
ATOM 685 N N . HIS A 1 84 ? 4.120 5.843 7.463 1.00 96.50 84 HIS A N 1
ATOM 686 C CA . HIS A 1 84 ? 4.112 4.936 8.620 1.00 96.50 84 HIS A CA 1
ATOM 687 C C . HIS A 1 84 ? 5.481 4.582 9.203 1.00 96.50 84 HIS A C 1
ATOM 689 O O . HIS A 1 84 ? 5.542 4.094 10.328 1.00 96.50 84 HIS A O 1
ATOM 695 N N . HIS A 1 85 ? 6.567 4.777 8.453 1.00 96.19 85 HIS A N 1
ATOM 696 C CA . HIS A 1 85 ? 7.921 4.362 8.851 1.00 96.19 85 HIS A CA 1
ATOM 697 C C . HIS A 1 85 ? 8.953 5.498 8.759 1.00 96.19 85 HIS A C 1
ATOM 699 O O . HIS A 1 85 ? 10.149 5.277 8.966 1.00 96.19 85 HIS A O 1
ATOM 705 N N . GLY A 1 86 ? 8.502 6.717 8.454 1.00 96.25 86 GLY A N 1
ATOM 706 C CA . GLY A 1 86 ? 9.322 7.918 8.454 1.00 96.25 86 GLY A CA 1
ATOM 707 C C . GLY A 1 86 ? 10.178 8.123 7.201 1.00 96.25 86 GLY A C 1
ATOM 708 O O . GLY A 1 86 ? 10.189 7.350 6.239 1.00 96.25 86 GLY A O 1
ATOM 709 N N . ALA A 1 87 ? 10.906 9.239 7.213 1.00 96.50 87 ALA A N 1
ATOM 710 C CA . ALA A 1 87 ? 11.611 9.760 6.049 1.00 96.50 87 ALA A CA 1
ATOM 711 C C . ALA A 1 87 ? 12.781 8.891 5.571 1.00 96.50 87 ALA A C 1
ATOM 713 O O . ALA A 1 87 ? 12.964 8.724 4.363 1.00 96.50 87 ALA A O 1
ATOM 714 N N . LEU A 1 88 ? 13.554 8.350 6.514 1.00 97.56 88 LEU A N 1
ATOM 715 C CA . LEU A 1 88 ? 14.731 7.529 6.229 1.00 97.56 88 LEU A CA 1
ATOM 716 C C . LEU A 1 88 ? 14.329 6.210 5.568 1.00 97.56 88 LEU A C 1
ATOM 718 O O . LEU A 1 88 ? 14.837 5.878 4.499 1.00 97.56 88 LEU A O 1
ATOM 722 N N . THR A 1 89 ? 13.345 5.511 6.138 1.00 97.06 89 THR A N 1
ATOM 723 C CA . THR A 1 89 ? 12.810 4.269 5.567 1.00 97.06 89 THR A CA 1
ATOM 724 C C . THR A 1 89 ? 12.267 4.501 4.162 1.00 97.06 89 THR A C 1
ATOM 726 O O . THR A 1 89 ? 12.586 3.758 3.239 1.00 97.06 89 THR A O 1
ATOM 729 N N . ALA A 1 90 ? 11.509 5.580 3.957 1.00 96.62 90 ALA A N 1
ATOM 730 C CA . ALA A 1 90 ? 10.992 5.922 2.637 1.00 96.62 90 ALA A CA 1
ATOM 731 C C . ALA A 1 90 ? 12.099 6.217 1.615 1.00 96.62 90 ALA A C 1
ATOM 733 O O . ALA A 1 90 ? 11.944 5.889 0.438 1.00 96.62 90 ALA A O 1
ATOM 734 N N . LEU A 1 91 ? 13.210 6.832 2.038 1.00 97.44 91 LEU A N 1
ATOM 735 C CA . LEU A 1 91 ? 14.365 7.055 1.171 1.00 97.44 91 LEU A CA 1
ATOM 736 C C . LEU A 1 91 ? 15.001 5.725 0.754 1.00 97.44 91 LEU A C 1
ATOM 738 O O . LEU A 1 91 ? 15.203 5.522 -0.438 1.00 97.44 91 LEU A O 1
ATOM 742 N N . LEU A 1 92 ? 15.235 4.807 1.696 1.00 97.88 92 LEU A N 1
ATOM 743 C CA . LEU A 1 92 ? 15.772 3.470 1.407 1.00 97.88 92 LEU A CA 1
ATOM 744 C C . LEU A 1 92 ? 14.847 2.660 0.485 1.00 97.88 92 LEU A C 1
ATOM 746 O O . LEU A 1 92 ? 15.292 2.018 -0.465 1.00 97.88 92 LEU A O 1
ATOM 750 N N . VAL A 1 93 ? 13.534 2.728 0.706 1.00 97.06 93 VAL A N 1
ATOM 751 C CA . VAL A 1 93 ? 12.553 2.105 -0.193 1.00 97.06 93 VAL A CA 1
ATOM 752 C C . VAL A 1 93 ? 12.612 2.749 -1.579 1.00 97.06 93 VAL A C 1
ATOM 754 O O . VAL A 1 93 ? 12.618 2.056 -2.588 1.00 97.06 93 VAL A O 1
ATOM 757 N N . LYS A 1 94 ? 12.729 4.078 -1.670 1.00 97.00 94 LYS A N 1
ATOM 758 C CA . LYS A 1 94 ? 12.862 4.755 -2.967 1.00 97.00 94 LYS A CA 1
ATOM 759 C C . LYS A 1 94 ? 14.110 4.301 -3.717 1.00 97.00 94 LYS A C 1
ATOM 761 O O . LYS A 1 94 ? 14.019 4.021 -4.909 1.00 97.00 94 LYS A O 1
ATOM 766 N N . THR A 1 95 ? 15.262 4.248 -3.047 1.00 97.19 95 THR A N 1
ATOM 767 C CA . THR A 1 95 ? 16.522 3.861 -3.692 1.00 97.19 95 THR A CA 1
ATOM 768 C C . THR A 1 95 ? 16.474 2.414 -4.165 1.00 97.19 95 THR A C 1
ATOM 770 O O . THR A 1 95 ? 16.818 2.149 -5.312 1.00 97.19 95 THR A O 1
ATOM 773 N N . THR A 1 96 ? 15.970 1.494 -3.341 1.00 97.19 96 THR A N 1
ATOM 774 C CA . THR A 1 96 ? 15.814 0.080 -3.724 1.00 97.19 96 THR A CA 1
ATOM 775 C C . THR A 1 96 ? 14.863 -0.104 -4.907 1.00 97.19 96 THR A C 1
ATOM 777 O O . THR A 1 96 ? 15.208 -0.820 -5.846 1.00 97.19 96 THR A O 1
ATOM 780 N N . LEU A 1 97 ? 13.715 0.585 -4.924 1.00 95.44 97 LEU A N 1
ATOM 781 C CA . LEU A 1 97 ? 12.780 0.548 -6.054 1.00 95.44 97 LEU A CA 1
ATOM 782 C C . LEU A 1 97 ? 13.429 1.075 -7.342 1.00 95.44 97 LEU A C 1
ATOM 784 O O . LEU A 1 97 ? 13.363 0.409 -8.370 1.00 95.44 97 LEU A O 1
ATOM 788 N N . VAL A 1 98 ? 14.104 2.228 -7.291 1.00 96.44 98 VAL A N 1
ATOM 789 C CA . VAL A 1 98 ? 14.777 2.811 -8.468 1.00 96.44 98 VAL A CA 1
ATOM 790 C C . VAL A 1 98 ? 15.884 1.895 -8.991 1.00 96.44 98 VAL A C 1
ATOM 792 O O . VAL A 1 98 ? 15.964 1.672 -10.197 1.00 96.44 98 VAL A O 1
ATOM 795 N N . LEU A 1 99 ? 16.714 1.336 -8.105 1.00 97.06 99 LEU A N 1
ATOM 796 C CA . LEU A 1 99 ? 17.778 0.408 -8.494 1.00 97.06 99 LEU A CA 1
ATOM 797 C C . LEU A 1 99 ? 17.212 -0.855 -9.149 1.00 97.06 99 LEU A C 1
ATOM 799 O O . LEU A 1 99 ? 17.729 -1.284 -10.178 1.00 97.06 99 LEU A O 1
ATOM 803 N N . ARG A 1 100 ? 16.126 -1.418 -8.605 1.00 95.88 100 ARG A N 1
ATOM 804 C CA . ARG A 1 100 ? 15.444 -2.578 -9.195 1.00 95.88 100 ARG A CA 1
ATOM 805 C C . ARG A 1 100 ? 14.984 -2.291 -10.623 1.00 95.88 100 ARG A C 1
ATOM 807 O O . ARG A 1 100 ? 15.283 -3.071 -11.525 1.00 95.88 100 ARG A O 1
ATOM 814 N N . GLU A 1 101 ? 14.291 -1.171 -10.838 1.00 94.50 101 GLU A N 1
ATOM 815 C CA . GLU A 1 101 ? 13.806 -0.796 -12.172 1.00 94.50 101 GLU A CA 1
ATOM 816 C C . GLU A 1 101 ? 14.968 -0.507 -13.136 1.00 94.50 101 GLU A C 1
ATOM 818 O O . GLU A 1 101 ? 14.931 -0.935 -14.287 1.00 94.50 101 GLU A O 1
ATOM 823 N N . ALA A 1 102 ? 16.043 0.134 -12.667 1.00 95.94 102 ALA A N 1
ATOM 824 C CA . ALA A 1 102 ? 17.240 0.371 -13.473 1.00 95.94 102 ALA A CA 1
ATOM 825 C C . ALA A 1 102 ? 17.909 -0.941 -13.919 1.00 95.94 102 ALA A C 1
ATOM 827 O O . ALA A 1 102 ? 18.269 -1.081 -15.088 1.00 95.94 102 ALA A O 1
ATOM 828 N N . VAL A 1 103 ? 18.034 -1.922 -13.018 1.00 97.19 103 VAL A N 1
ATOM 829 C CA . VAL A 1 103 ? 18.575 -3.252 -13.339 1.00 97.19 103 VAL A CA 1
ATOM 830 C C . VAL A 1 103 ? 17.679 -3.978 -14.341 1.00 97.19 103 VAL A C 1
ATOM 832 O O . VAL A 1 103 ? 18.185 -4.501 -15.333 1.00 97.19 103 VAL A O 1
ATOM 835 N N . HIS A 1 104 ? 16.358 -3.976 -14.142 1.00 94.12 104 HIS A N 1
ATOM 836 C CA . HIS A 1 104 ? 15.420 -4.582 -15.092 1.00 94.12 104 HIS A CA 1
ATOM 837 C C . HIS A 1 104 ? 15.527 -3.962 -16.490 1.00 94.12 104 HIS A C 1
ATOM 839 O O . HIS A 1 104 ? 15.630 -4.693 -17.477 1.00 94.12 104 HIS A O 1
ATOM 845 N N . LEU A 1 105 ? 15.568 -2.630 -16.587 1.00 94.19 105 LEU A N 1
ATOM 846 C CA . LEU A 1 105 ? 15.718 -1.930 -17.864 1.00 94.19 105 LEU A CA 1
ATOM 847 C C . LEU A 1 105 ? 17.072 -2.219 -18.522 1.00 94.19 105 LEU A C 1
ATOM 849 O O . LEU A 1 105 ? 17.131 -2.422 -19.735 1.00 94.19 105 LEU A O 1
ATOM 853 N N . LEU A 1 106 ? 18.150 -2.296 -17.738 1.00 96.88 106 LEU A N 1
ATOM 854 C CA . LEU A 1 106 ? 19.477 -2.651 -18.238 1.00 96.88 106 LEU A CA 1
ATOM 855 C C . LEU A 1 106 ? 19.498 -4.074 -18.813 1.00 96.88 106 LEU A C 1
ATOM 857 O O . LEU A 1 106 ? 19.979 -4.281 -19.927 1.00 96.88 106 LEU A O 1
ATOM 861 N N . LEU A 1 107 ? 18.948 -5.051 -18.090 1.00 96.56 107 LEU A N 1
ATOM 862 C CA . LEU A 1 107 ? 18.860 -6.438 -18.552 1.00 96.56 107 LEU A CA 1
ATOM 863 C C . LEU A 1 107 ? 17.989 -6.565 -19.807 1.00 96.56 107 LEU A C 1
ATOM 865 O O . LEU A 1 107 ? 18.378 -7.256 -20.754 1.00 96.56 107 LEU A O 1
ATOM 869 N N . ALA A 1 108 ? 16.858 -5.857 -19.858 1.00 93.88 108 ALA A N 1
ATOM 870 C CA . ALA A 1 108 ? 16.012 -5.792 -21.045 1.00 93.88 108 ALA A CA 1
ATOM 871 C C . ALA A 1 108 ? 16.776 -5.199 -22.241 1.00 93.88 108 ALA A C 1
ATOM 873 O O . ALA A 1 108 ? 16.783 -5.784 -23.324 1.00 93.88 108 ALA A O 1
ATOM 874 N N . ALA A 1 109 ? 17.505 -4.096 -22.045 1.00 95.31 109 ALA A N 1
ATOM 875 C CA . ALA A 1 109 ? 18.311 -3.469 -23.091 1.00 95.31 109 ALA A CA 1
ATOM 876 C C . ALA A 1 109 ? 19.433 -4.390 -23.601 1.00 95.31 109 ALA A C 1
ATOM 878 O O . ALA A 1 109 ? 19.654 -4.484 -24.812 1.00 95.31 109 ALA A O 1
ATOM 879 N N . ILE A 1 110 ? 20.122 -5.105 -22.704 1.00 96.56 110 ILE A N 1
ATOM 880 C CA . ILE A 1 110 ? 21.157 -6.086 -23.070 1.00 96.56 110 ILE A CA 1
ATOM 881 C C . ILE A 1 110 ? 20.546 -7.229 -23.889 1.00 96.56 110 ILE A C 1
ATOM 883 O O . ILE A 1 110 ? 21.112 -7.617 -24.914 1.00 96.56 110 ILE A O 1
ATOM 887 N N . THR A 1 111 ? 19.394 -7.748 -23.464 1.00 95.44 111 THR A N 1
ATOM 888 C CA . THR A 1 111 ? 18.698 -8.857 -24.133 1.00 95.44 111 THR A CA 1
ATOM 889 C C . THR A 1 111 ? 18.252 -8.452 -25.537 1.00 95.44 111 THR A C 1
ATOM 891 O O . THR A 1 111 ? 18.647 -9.092 -26.513 1.00 95.44 111 THR A O 1
ATOM 894 N N . LEU A 1 112 ? 17.578 -7.306 -25.666 1.00 94.62 112 LEU A N 1
ATOM 895 C CA . LEU A 1 112 ? 17.151 -6.757 -26.956 1.00 94.62 112 LEU A CA 1
ATOM 896 C C . LEU A 1 112 ? 18.339 -6.455 -27.881 1.00 94.62 112 LEU A C 1
ATOM 898 O O . LEU A 1 112 ? 18.272 -6.691 -29.089 1.00 94.62 112 LEU A O 1
ATOM 902 N N . ARG A 1 113 ? 19.460 -5.955 -27.341 1.00 95.31 113 ARG A N 1
ATOM 903 C CA . ARG A 1 113 ? 20.683 -5.726 -28.126 1.00 95.31 113 ARG A CA 1
ATOM 904 C C . ARG A 1 113 ? 21.264 -7.040 -28.648 1.00 95.31 113 ARG A C 1
ATOM 906 O O . ARG A 1 113 ? 21.661 -7.097 -29.812 1.00 95.31 113 ARG A O 1
ATOM 913 N N . ARG A 1 114 ? 21.307 -8.089 -27.820 1.00 94.19 114 ARG A N 1
ATOM 914 C CA . ARG A 1 114 ? 21.776 -9.426 -28.222 1.00 94.19 114 ARG A CA 1
ATOM 915 C C . ARG A 1 114 ? 20.891 -10.030 -29.310 1.00 94.19 114 ARG A C 1
ATOM 917 O O . ARG A 1 114 ? 21.426 -10.548 -30.285 1.00 94.19 114 ARG A O 1
ATOM 924 N N . GLU A 1 115 ? 19.573 -9.919 -29.190 1.00 93.81 115 GLU A N 1
ATOM 925 C CA . GLU A 1 115 ? 18.625 -10.398 -30.204 1.00 93.81 115 GLU A CA 1
ATOM 926 C C . GLU A 1 115 ? 18.777 -9.657 -31.534 1.00 93.81 115 GLU A C 1
ATOM 928 O O . GLU A 1 115 ? 18.912 -10.296 -32.576 1.00 93.81 115 GLU A O 1
ATOM 933 N N . ARG A 1 116 ? 18.877 -8.319 -31.516 1.00 92.25 116 ARG A N 1
ATOM 934 C CA . ARG A 1 116 ? 19.120 -7.529 -32.738 1.00 92.25 116 ARG A CA 1
ATOM 935 C C . ARG A 1 116 ? 20.428 -7.911 -33.429 1.00 92.25 116 ARG A C 1
ATOM 937 O O . ARG A 1 116 ? 20.459 -8.009 -34.653 1.00 92.25 116 ARG A O 1
ATOM 944 N N . LEU A 1 117 ? 21.505 -8.125 -32.668 1.00 93.19 117 LEU A N 1
ATOM 945 C CA . LEU A 1 117 ? 22.788 -8.566 -33.227 1.00 93.19 117 LEU A CA 1
ATOM 946 C C . LEU A 1 117 ? 22.688 -9.977 -33.821 1.00 93.19 117 LEU A C 1
ATOM 948 O O . LEU A 1 117 ? 23.188 -10.196 -34.921 1.00 93.19 117 LEU A O 1
ATOM 952 N N . ARG A 1 118 ? 22.001 -10.910 -33.146 1.00 92.62 118 ARG A N 1
ATOM 953 C CA . ARG A 1 118 ? 21.746 -12.266 -33.664 1.00 92.62 118 ARG A CA 1
ATOM 954 C C . ARG A 1 118 ? 20.962 -12.238 -34.977 1.00 92.62 118 ARG A C 1
ATOM 956 O O . ARG A 1 118 ? 21.3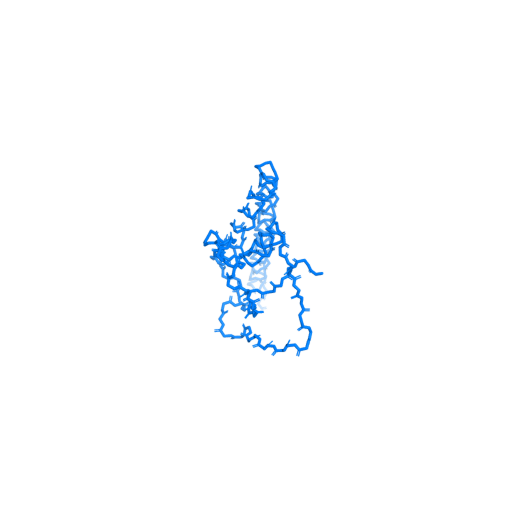78 -12.884 -35.933 1.00 92.62 118 ARG A O 1
ATOM 963 N N . LEU A 1 119 ? 19.883 -11.456 -35.052 1.00 92.44 119 LEU A N 1
ATOM 964 C CA . LEU A 1 119 ? 19.074 -11.317 -36.269 1.00 92.44 119 LEU A CA 1
ATOM 965 C C . LEU A 1 119 ? 19.883 -10.720 -37.430 1.00 92.44 119 LEU A C 1
ATOM 967 O O . LEU A 1 119 ? 19.833 -11.244 -38.540 1.00 92.44 119 LEU A O 1
ATOM 971 N N . ARG A 1 120 ? 20.697 -9.684 -37.171 1.00 90.06 120 ARG A N 1
ATOM 972 C CA . ARG A 1 120 ? 21.601 -9.102 -38.180 1.00 90.06 120 ARG A CA 1
ATOM 973 C C . ARG A 1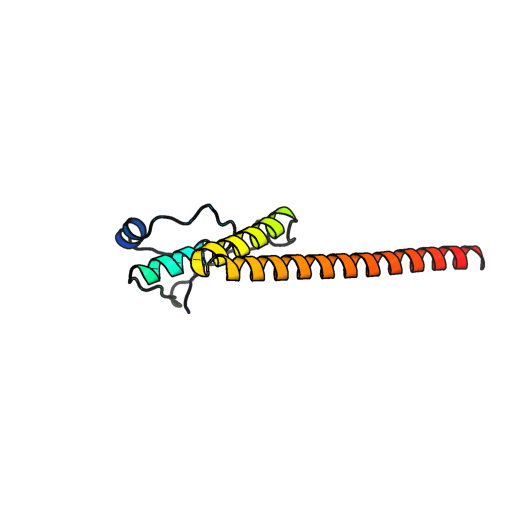 120 ? 22.627 -10.117 -38.685 1.00 90.06 120 ARG A C 1
ATOM 975 O O . ARG A 1 120 ? 22.786 -10.265 -39.892 1.00 90.06 120 ARG A O 1
ATOM 982 N N . LEU A 1 121 ? 23.284 -10.849 -37.786 1.00 89.38 121 LEU A N 1
ATOM 983 C CA . LEU A 1 121 ? 24.262 -11.877 -38.159 1.00 89.38 121 LEU A CA 1
ATOM 984 C C . LEU A 1 121 ? 23.627 -13.011 -38.977 1.00 89.38 121 LEU A C 1
ATOM 986 O O . LEU A 1 121 ? 24.219 -13.446 -39.961 1.00 89.38 121 LEU A O 1
ATOM 990 N N . ASN A 1 122 ? 22.418 -13.452 -38.619 1.00 88.44 122 ASN A N 1
ATOM 991 C CA . ASN A 1 122 ? 21.688 -14.469 -39.377 1.00 88.44 122 ASN A CA 1
ATOM 992 C C . ASN A 1 122 ? 21.288 -13.968 -40.773 1.00 88.44 122 ASN A C 1
ATOM 994 O O . ASN A 1 122 ? 21.444 -14.708 -41.740 1.00 88.44 122 ASN A O 1
ATOM 998 N N . SER A 1 123 ? 20.849 -12.709 -40.900 1.00 86.06 123 SER A N 1
ATOM 999 C CA . SER A 1 123 ? 20.525 -12.114 -42.207 1.00 86.06 123 SER A CA 1
ATOM 1000 C C . SER A 1 123 ? 21.746 -12.007 -43.128 1.00 86.06 123 SER A C 1
ATOM 1002 O O . SER A 1 123 ? 21.652 -12.322 -44.310 1.00 86.06 123 SER A O 1
ATOM 1004 N N . LEU A 1 124 ? 22.915 -11.649 -42.581 1.00 86.31 124 LEU A N 1
ATOM 1005 C CA . LEU A 1 124 ? 24.166 -11.577 -43.340 1.00 86.31 124 LEU A CA 1
ATOM 1006 C C . LEU A 1 124 ? 24.655 -12.968 -43.766 1.00 86.31 124 LEU A C 1
ATOM 1008 O O . LEU A 1 124 ? 25.136 -13.126 -44.880 1.00 86.31 124 LEU A O 1
ATOM 1012 N N . ARG A 1 125 ? 24.507 -13.988 -42.909 1.00 80.25 125 ARG A N 1
ATOM 1013 C CA . ARG A 1 125 ? 24.854 -15.379 -43.252 1.00 80.25 125 ARG A CA 1
ATOM 1014 C C . ARG A 1 125 ? 23.938 -15.967 -44.325 1.00 80.25 125 ARG A C 1
ATOM 1016 O O . ARG A 1 125 ? 24.441 -16.645 -45.211 1.00 80.25 125 ARG A O 1
ATOM 1023 N N . GLY A 1 126 ? 22.635 -15.687 -44.272 1.00 76.88 126 GLY A N 1
ATOM 1024 C CA . GLY A 1 126 ? 21.690 -16.099 -45.317 1.00 76.88 126 GLY A CA 1
ATOM 1025 C C . GLY A 1 126 ? 21.942 -15.409 -46.661 1.00 76.88 126 GLY A C 1
ATOM 1026 O O . GLY A 1 126 ? 21.754 -16.019 -47.701 1.00 76.88 126 GLY A O 1
ATOM 1027 N N . ALA A 1 127 ? 22.439 -14.169 -46.655 1.00 72.44 127 ALA A N 1
ATOM 1028 C CA . ALA A 1 127 ? 22.828 -13.469 -47.880 1.00 72.44 127 ALA A CA 1
ATOM 1029 C C . ALA A 1 127 ? 24.142 -13.986 -48.508 1.00 72.44 127 ALA A C 1
ATOM 1031 O O . ALA A 1 127 ? 24.402 -13.709 -49.675 1.00 72.44 127 ALA A O 1
ATOM 1032 N N . LEU A 1 128 ? 24.977 -14.705 -47.746 1.00 72.06 128 LEU A N 1
ATOM 1033 C CA . LEU A 1 128 ? 26.287 -15.212 -48.185 1.00 72.06 128 LEU A CA 1
ATOM 1034 C C . LEU A 1 128 ? 26.284 -16.705 -48.570 1.00 72.06 128 LEU A C 1
ATOM 1036 O O . LEU A 1 128 ? 27.254 -17.156 -49.170 1.00 72.06 128 LEU A O 1
ATOM 1040 N N . ASN A 1 129 ? 25.223 -17.453 -48.251 1.00 59.41 129 ASN A N 1
ATOM 1041 C CA . ASN A 1 129 ? 25.014 -18.851 -48.655 1.00 59.41 129 ASN A CA 1
ATOM 1042 C C . ASN A 1 129 ? 23.636 -18.981 -49.343 1.00 59.41 129 ASN A C 1
ATOM 1044 O O . ASN A 1 129 ? 22.658 -19.231 -48.632 1.00 59.41 129 ASN A O 1
ATOM 1048 N N . PRO A 1 130 ? 23.535 -18.748 -50.668 1.00 58.16 130 PRO A N 1
ATOM 1049 C CA . PRO A 1 130 ? 22.304 -18.953 -51.435 1.00 58.16 130 PRO A CA 1
ATOM 1050 C C . PRO A 1 130 ? 21.929 -20.434 -51.590 1.00 58.16 130 PRO A C 1
ATOM 1052 O O . PRO A 1 130 ? 22.843 -21.292 -51.563 1.00 58.16 130 PRO A O 1
#

Sequence (130 aa):
MDEVSGAAMLVRRDTFEQVGLLDEGFFYWEDIDWCKRIKAAGWKVVYLPRAKVVHHHFGGSSGEVRPLTHLASLRSTHYYFRKHHGALTALLVKTTLVLREAVHLLLAAITLRRERLRLRLNSLRGALNP

Secondary structure (DSSP, 8-state):
-----TTS----HHHHHHH-S--TT-SSSHHHHHHHHHHHTT------TT------GGGSS-SS--HHHHHHHHHHHHHHHHHHHHHHHHHHHHHHHHHHHHHHHHHHHHHHHHHHHHHHHHHHHHHH--

pLDDT: mean 89.78, std 11.66, range [49.84, 97.88]

Foldseek 3Di:
DQFDDPVDDDDDPVLCVVQPDFDPQAPPCSRVVSSVSSVVVVHDDDDDPVDDDDDDPPPDDDPDCDPVNVVRVLSRVLVVCCVPVHDVSSVVSNVVVVVVVVVVVVVVVVVVVVVVVVVVVVVVVVVVPD

Radius of gyration: 22.93 Å; chains: 1; bounding box: 47×29×70 Å